Protein AF-A0A9R0V657-F1 (afdb_monomer)

Nearest PDB structures (foldseek):
  3k1s-assembly1_A  TM=4.507E-01  e=1.028E+00  Bacillus anthracis
  3zc0-assembly2_B  TM=4.307E-01  e=1.707E+00  Archaeoglobus fulgidus
  6ch2-assembly2_E  TM=3.426E-01  e=5.481E+00  Salmonella enterica subsp. enterica serovar Typhimurium str. LT2
  8a61-assembly1_D  TM=4.308E-01  e=9.102E+00  Saccharomyces cerevisiae

Mean predicted aligned error: 9.53 Å

Structure (mmCIF, N/CA/C/O backbone):
data_AF-A0A9R0V657-F1
#
_entry.id   AF-A0A9R0V657-F1
#
loop_
_atom_site.group_PDB
_atom_site.id
_atom_site.type_symbol
_atom_site.label_atom_id
_atom_site.label_alt_id
_atom_site.label_comp_id
_atom_site.label_asym_id
_atom_site.label_entity_id
_atom_site.label_seq_id
_atom_site.pdbx_PDB_ins_code
_atom_site.Cartn_x
_atom_site.Cartn_y
_atom_site.Cartn_z
_atom_site.occupancy
_atom_site.B_iso_or_equiv
_atom_site.auth_seq_id
_atom_site.auth_comp_id
_atom_site.auth_asym_id
_atom_site.auth_atom_id
_atom_site.pdbx_PDB_model_num
ATOM 1 N N . MET A 1 1 ? -0.203 -45.379 14.164 1.00 37.75 1 MET A N 1
ATOM 2 C CA . MET A 1 1 ? -0.688 -44.292 15.042 1.00 37.75 1 MET A CA 1
ATOM 3 C C . MET A 1 1 ? -0.692 -43.005 14.233 1.00 37.75 1 MET A C 1
ATOM 5 O O . MET A 1 1 ? 0.373 -42.449 14.013 1.00 37.75 1 MET A O 1
ATOM 9 N N . HIS A 1 2 ? -1.849 -42.579 13.718 1.00 40.81 2 HIS A N 1
ATOM 10 C CA . HIS A 1 2 ? -1.980 -41.266 13.081 1.00 40.81 2 HIS A CA 1
ATOM 11 C C . HIS A 1 2 ? -2.219 -40.230 14.181 1.00 40.81 2 HIS A C 1
ATOM 13 O O . HIS A 1 2 ? -3.237 -40.291 14.866 1.00 40.81 2 HIS A O 1
ATOM 19 N N . ALA A 1 3 ? -1.264 -39.325 14.393 1.00 48.59 3 ALA A N 1
ATOM 20 C CA . ALA A 1 3 ? -1.451 -38.198 15.295 1.00 48.59 3 ALA A CA 1
ATOM 21 C C . ALA A 1 3 ? -2.438 -37.215 14.648 1.00 48.59 3 ALA A C 1
ATOM 23 O O . ALA A 1 3 ? -2.145 -36.625 13.609 1.00 48.59 3 ALA A O 1
ATOM 24 N N . ILE A 1 4 ? -3.625 -37.078 15.238 1.00 61.28 4 ILE A N 1
ATOM 25 C CA . ILE A 1 4 ? -4.597 -36.053 14.857 1.00 61.28 4 ILE A CA 1
ATOM 26 C C . ILE A 1 4 ? -4.104 -34.743 15.476 1.00 61.28 4 ILE A C 1
ATOM 28 O O . ILE A 1 4 ? -4.081 -34.606 16.698 1.00 61.28 4 ILE A O 1
ATOM 32 N N . LEU A 1 5 ? -3.655 -33.807 14.637 1.00 64.06 5 LEU A N 1
ATOM 33 C CA . LEU A 1 5 ? -3.294 -32.454 15.070 1.00 64.06 5 LEU A CA 1
ATOM 34 C C . LEU A 1 5 ? -4.525 -31.767 15.692 1.00 64.06 5 LEU A C 1
ATOM 36 O O . LEU A 1 5 ? -5.657 -32.022 15.283 1.00 64.06 5 LEU A O 1
ATOM 40 N N . SER A 1 6 ? -4.313 -30.919 16.698 1.00 71.31 6 SER A N 1
ATOM 41 C CA . SER A 1 6 ? -5.378 -30.088 17.280 1.00 71.31 6 SER A CA 1
ATOM 42 C C . SER A 1 6 ? -5.785 -28.967 16.316 1.00 71.31 6 SER A C 1
ATOM 44 O O . SER A 1 6 ? -4.938 -28.476 15.572 1.00 71.31 6 SER A O 1
ATOM 46 N N . ILE A 1 7 ? -7.035 -28.490 16.379 1.00 69.88 7 ILE A N 1
ATOM 47 C CA . ILE A 1 7 ? -7.576 -27.409 15.523 1.00 69.88 7 ILE A CA 1
ATOM 48 C C . ILE A 1 7 ? -6.673 -26.164 15.512 1.00 69.88 7 ILE A C 1
ATOM 50 O O . ILE A 1 7 ? -6.466 -25.558 14.461 1.00 69.88 7 ILE A O 1
ATOM 54 N N . GLY A 1 8 ? -6.065 -25.820 16.652 1.00 67.25 8 GLY A N 1
ATOM 55 C CA . GLY A 1 8 ? -5.104 -24.714 16.737 1.00 67.25 8 GLY A CA 1
ATOM 56 C C . GLY A 1 8 ? -3.783 -24.991 16.005 1.00 67.25 8 GLY A C 1
ATOM 57 O O . GLY A 1 8 ? -3.203 -24.086 15.413 1.00 67.25 8 GLY A O 1
ATOM 58 N N . GLN A 1 9 ? -3.335 -26.249 15.980 1.00 61.84 9 GLN A N 1
ATOM 59 C CA . GLN A 1 9 ? -2.154 -26.684 15.228 1.00 61.84 9 GLN A CA 1
ATOM 60 C C . GLN A 1 9 ? -2.452 -26.820 13.733 1.00 61.84 9 GLN A C 1
ATOM 62 O O . GLN A 1 9 ? -1.579 -26.505 12.938 1.00 61.84 9 GLN A O 1
ATOM 67 N N . GLN A 1 10 ? -3.664 -27.227 13.336 1.00 61.28 10 GLN A N 1
ATOM 68 C CA . GLN A 1 10 ? -4.086 -27.212 11.930 1.00 61.28 10 GLN A CA 1
ATOM 69 C C . GLN A 1 10 ? -4.223 -25.792 11.384 1.00 61.28 10 GLN A C 1
ATOM 71 O O . GLN A 1 10 ? -3.803 -25.556 10.258 1.00 61.28 10 GLN A O 1
ATOM 76 N N . GLN A 1 11 ? -4.744 -24.839 12.166 1.00 56.03 11 GLN A N 1
ATOM 77 C CA . GLN A 1 11 ? -4.734 -23.429 11.767 1.00 56.03 11 GLN A CA 1
ATOM 78 C C . GLN A 1 11 ? -3.308 -22.893 11.671 1.00 56.03 11 GLN A C 1
ATOM 80 O O . GLN A 1 11 ? -2.969 -22.309 10.650 1.00 56.03 11 GLN A O 1
ATOM 85 N N . ALA A 1 12 ? -2.450 -23.139 12.665 1.00 53.69 12 ALA A N 1
ATOM 86 C CA . ALA A 1 12 ? -1.051 -22.716 12.603 1.00 53.69 12 ALA A CA 1
ATOM 87 C C . ALA A 1 12 ? -0.311 -23.323 11.396 1.00 53.69 12 ALA A C 1
ATOM 89 O O . ALA A 1 12 ? 0.333 -22.580 10.668 1.00 53.69 12 ALA A O 1
ATOM 90 N N . LEU A 1 13 ? -0.475 -24.625 11.116 1.00 51.47 13 LEU A N 1
ATOM 91 C CA . LEU A 1 13 ? 0.087 -25.262 9.918 1.00 51.47 13 LEU A CA 1
ATOM 92 C C . LEU A 1 13 ? -0.491 -24.674 8.627 1.00 51.47 13 LEU A C 1
ATOM 94 O O . LEU A 1 13 ? 0.250 -24.485 7.674 1.00 51.47 13 LEU A O 1
ATOM 98 N N . PHE A 1 14 ? -1.793 -24.378 8.579 1.00 54.84 14 PHE A N 1
ATOM 99 C CA . PHE A 1 14 ? -2.429 -23.755 7.418 1.00 54.84 14 PHE A CA 1
ATOM 100 C C . PHE A 1 14 ? -1.861 -22.356 7.154 1.00 54.84 14 PHE A C 1
ATOM 102 O O . PHE A 1 14 ? -1.550 -22.032 6.011 1.00 54.84 14 PHE A O 1
ATOM 109 N N . TRP A 1 15 ? -1.643 -21.556 8.202 1.00 53.38 15 TRP A N 1
ATOM 110 C CA . TRP A 1 15 ? -0.993 -20.250 8.091 1.00 53.38 15 TRP A CA 1
ATOM 111 C C . TRP A 1 15 ? 0.496 -20.363 7.739 1.00 53.38 15 TRP A C 1
ATOM 113 O O . TRP A 1 15 ? 0.975 -19.568 6.939 1.00 53.38 15 TRP A O 1
ATOM 123 N N . THR A 1 16 ? 1.221 -21.353 8.270 1.00 41.12 16 THR A N 1
ATOM 124 C CA . THR A 1 16 ? 2.633 -21.604 7.931 1.00 41.12 16 THR A CA 1
ATOM 125 C C . THR A 1 16 ? 2.793 -22.076 6.485 1.00 41.12 16 THR A C 1
ATOM 127 O O . THR A 1 16 ? 3.635 -21.542 5.778 1.00 41.12 16 THR A O 1
ATOM 130 N N . ILE A 1 17 ? 1.939 -22.981 5.998 1.00 46.00 17 ILE A N 1
ATOM 131 C CA . ILE A 1 17 ? 1.949 -23.452 4.602 1.00 46.00 17 ILE A CA 1
ATOM 132 C C . ILE A 1 17 ? 1.509 -22.331 3.647 1.00 46.00 17 ILE A C 1
ATOM 134 O O . ILE A 1 17 ? 2.125 -22.142 2.601 1.00 46.00 17 ILE A O 1
ATOM 138 N N . ALA A 1 18 ? 0.512 -21.520 4.018 1.00 42.59 18 ALA A N 1
ATOM 139 C CA . ALA A 1 18 ? 0.130 -20.334 3.246 1.00 42.59 18 ALA A CA 1
ATOM 140 C C . ALA A 1 18 ? 1.208 -19.232 3.263 1.00 42.59 18 ALA A C 1
ATOM 142 O O . ALA A 1 18 ? 1.259 -18.411 2.348 1.00 42.59 18 ALA A O 1
ATOM 143 N N . ALA A 1 19 ? 2.061 -19.192 4.290 1.00 45.53 19 ALA A N 1
ATOM 144 C CA . ALA A 1 19 ? 3.191 -18.271 4.372 1.00 45.53 19 ALA A CA 1
ATOM 145 C C . ALA A 1 19 ? 4.432 -18.778 3.612 1.00 45.53 19 ALA A C 1
ATOM 147 O O . ALA A 1 19 ? 5.161 -17.951 3.064 1.00 45.53 19 ALA A O 1
ATOM 148 N N . GLU A 1 20 ? 4.659 -20.097 3.552 1.00 41.97 20 GLU A N 1
ATOM 149 C CA . GLU A 1 20 ? 5.825 -20.711 2.896 1.00 41.97 20 GLU A CA 1
ATOM 150 C C . GLU A 1 20 ? 5.627 -21.034 1.407 1.00 41.97 20 GLU A C 1
ATOM 152 O O . GLU A 1 20 ? 6.616 -21.030 0.679 1.00 41.97 20 GLU A O 1
ATOM 157 N N . ASP A 1 21 ? 4.395 -21.209 0.910 1.00 47.19 21 ASP A N 1
ATOM 158 C CA . ASP A 1 21 ? 4.124 -21.456 -0.521 1.00 47.19 21 ASP A CA 1
ATOM 159 C C . ASP A 1 21 ? 3.329 -20.322 -1.197 1.00 47.19 21 ASP A C 1
ATOM 161 O O . ASP A 1 21 ? 2.396 -20.521 -1.972 1.00 47.19 21 ASP A O 1
ATOM 165 N N . MET A 1 22 ? 3.709 -19.074 -0.919 1.00 48.00 22 MET A N 1
ATOM 166 C CA . MET A 1 22 ? 3.414 -17.966 -1.831 1.00 48.00 22 MET A CA 1
ATOM 167 C C . MET A 1 22 ? 4.605 -17.785 -2.762 1.00 48.00 22 MET A C 1
ATOM 169 O O . MET A 1 22 ? 5.338 -16.793 -2.652 1.00 48.00 22 MET A O 1
ATOM 173 N N . GLY A 1 23 ? 4.795 -18.767 -3.654 1.00 52.53 23 GLY A N 1
ATOM 174 C CA . GLY A 1 23 ? 5.749 -18.701 -4.755 1.00 52.53 23 GLY A CA 1
ATOM 175 C C . GLY A 1 23 ? 5.761 -17.290 -5.331 1.00 52.53 23 GLY A C 1
ATOM 176 O O . GLY A 1 23 ? 4.704 -16.695 -5.561 1.00 52.53 23 GLY A O 1
ATOM 177 N N . THR A 1 24 ? 6.954 -16.706 -5.447 1.00 61.56 24 THR A N 1
ATOM 178 C CA . THR A 1 24 ? 7.155 -15.382 -6.035 1.00 61.56 24 THR A CA 1
ATOM 179 C C . THR A 1 24 ? 6.334 -15.318 -7.311 1.00 61.56 24 THR A C 1
ATOM 181 O O . THR A 1 24 ? 6.649 -16.035 -8.248 1.00 61.56 24 THR A O 1
ATOM 184 N N . ALA A 1 25 ? 5.230 -14.559 -7.317 1.00 70.44 25 ALA A N 1
ATOM 185 C CA . ALA A 1 25 ? 4.289 -14.579 -8.434 1.00 70.44 25 ALA A CA 1
ATOM 186 C C . ALA A 1 25 ? 5.078 -14.386 -9.731 1.00 70.44 25 ALA A C 1
ATOM 188 O O . ALA A 1 25 ? 5.711 -13.348 -9.886 1.00 70.44 25 ALA A O 1
ATOM 189 N N . GLN A 1 26 ? 5.120 -15.399 -10.596 1.00 82.44 26 GLN A N 1
ATOM 190 C CA . GLN A 1 26 ? 5.922 -15.363 -11.814 1.00 82.44 26 GLN A CA 1
ATOM 191 C C . GLN A 1 26 ? 5.040 -14.968 -12.990 1.00 82.44 26 GLN A C 1
ATOM 193 O O . GLN A 1 26 ? 3.885 -15.387 -13.083 1.00 82.44 26 GLN A O 1
ATOM 198 N N . ILE A 1 27 ? 5.597 -14.199 -13.917 1.00 82.88 27 ILE A N 1
ATOM 199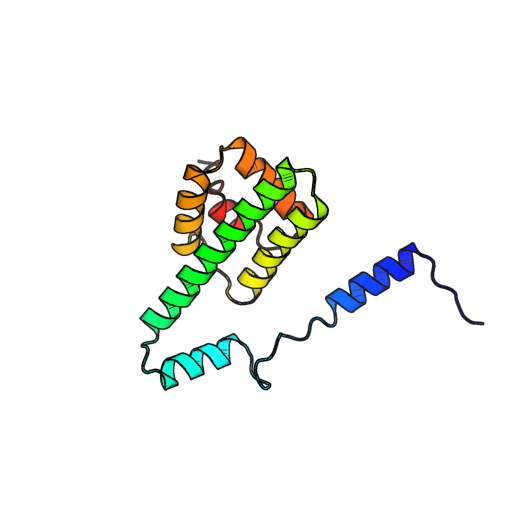 C CA . ILE A 1 27 ? 4.960 -13.909 -15.199 1.00 82.88 27 ILE A CA 1
ATOM 200 C C . ILE A 1 27 ? 5.720 -14.716 -16.242 1.00 82.88 27 ILE A C 1
ATOM 202 O O . ILE A 1 27 ? 6.864 -14.407 -16.543 1.00 82.88 27 ILE A O 1
ATOM 206 N N . ASN A 1 28 ? 5.109 -15.792 -16.746 1.00 85.50 28 ASN A N 1
ATOM 207 C CA . ASN A 1 28 ? 5.747 -16.697 -17.711 1.00 85.50 28 ASN A CA 1
ATOM 208 C C . ASN A 1 28 ? 7.137 -17.216 -17.256 1.00 85.50 28 ASN A C 1
ATOM 210 O O . ASN A 1 28 ? 8.068 -17.305 -18.050 1.00 85.50 28 ASN A O 1
ATOM 214 N N . GLY A 1 29 ? 7.289 -17.520 -15.960 1.00 85.81 29 GLY A N 1
ATOM 215 C CA . GLY A 1 29 ? 8.556 -17.977 -15.370 1.00 85.81 29 GLY A CA 1
ATOM 216 C C . GLY A 1 29 ? 9.528 -16.865 -14.949 1.00 85.81 29 GLY A C 1
ATOM 217 O O . GLY A 1 29 ? 10.574 -17.164 -14.381 1.00 85.81 29 GLY A O 1
ATOM 218 N N . GLU A 1 30 ? 9.193 -15.593 -15.180 1.00 84.62 30 GLU A N 1
ATOM 219 C CA . GLU A 1 30 ? 10.040 -14.439 -14.862 1.00 84.62 30 GLU A CA 1
ATOM 220 C C . GLU A 1 30 ? 9.580 -13.709 -13.587 1.00 84.62 30 GLU A C 1
ATOM 222 O O . GLU A 1 30 ? 8.392 -13.693 -13.245 1.00 84.62 30 GLU A O 1
ATOM 227 N N . ASN A 1 31 ? 10.520 -13.073 -12.877 1.00 85.19 31 ASN A N 1
ATOM 228 C CA . ASN A 1 31 ? 10.189 -12.156 -11.789 1.00 85.19 31 ASN A CA 1
ATOM 229 C C . ASN A 1 31 ? 9.387 -10.957 -12.344 1.00 85.19 31 ASN A C 1
ATOM 231 O O . ASN A 1 31 ? 9.794 -10.376 -13.348 1.00 85.19 31 ASN A O 1
ATOM 235 N N . PRO A 1 32 ? 8.302 -10.503 -11.688 1.00 84.19 32 PRO A N 1
ATOM 236 C CA . PRO A 1 32 ? 7.507 -9.375 -12.174 1.00 84.19 32 PRO A CA 1
ATOM 237 C C . PRO A 1 32 ? 8.306 -8.087 -12.397 1.00 84.19 32 PRO A C 1
ATOM 239 O O . PRO A 1 32 ? 7.954 -7.300 -13.273 1.00 84.19 32 PRO A O 1
ATOM 242 N N . ARG A 1 33 ? 9.370 -7.855 -11.616 1.00 81.88 33 ARG A N 1
ATOM 243 C CA . ARG A 1 33 ? 10.255 -6.693 -11.780 1.00 81.88 33 ARG A CA 1
ATOM 244 C C . ARG A 1 33 ? 11.040 -6.779 -13.087 1.00 81.88 33 ARG A C 1
ATOM 246 O O . ARG A 1 33 ? 11.081 -5.800 -13.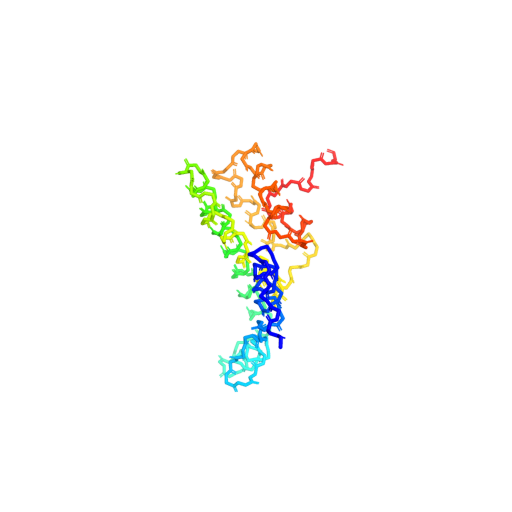827 1.00 81.88 33 ARG A O 1
ATOM 253 N N . ASP A 1 34 ? 11.605 -7.949 -13.368 1.00 86.69 34 ASP A N 1
ATOM 254 C CA . ASP A 1 34 ? 12.412 -8.193 -14.564 1.00 86.69 34 ASP A CA 1
ATOM 255 C C . ASP A 1 34 ? 11.526 -8.155 -15.817 1.00 86.69 34 ASP A C 1
ATOM 257 O O . ASP A 1 34 ? 11.830 -7.420 -16.759 1.00 86.69 34 ASP A O 1
ATOM 261 N N . PHE A 1 35 ? 10.342 -8.780 -15.752 1.00 87.06 35 PHE A N 1
ATOM 262 C CA . PHE A 1 35 ? 9.351 -8.739 -16.829 1.00 87.06 35 PHE A CA 1
ATOM 263 C C . PHE A 1 35 ? 8.959 -7.302 -17.195 1.00 87.06 35 PHE A C 1
ATOM 265 O O . PHE A 1 35 ? 8.930 -6.934 -18.370 1.00 87.06 35 PHE A O 1
ATOM 272 N N . LEU A 1 36 ? 8.673 -6.451 -16.200 1.00 83.94 36 LEU A N 1
ATOM 273 C CA . LEU A 1 36 ? 8.324 -5.048 -16.447 1.00 83.94 36 LEU A CA 1
ATOM 274 C C . LEU A 1 36 ? 9.499 -4.242 -17.013 1.00 83.94 36 LEU A C 1
ATOM 276 O O . LEU A 1 36 ? 9.282 -3.392 -17.879 1.00 83.94 36 LEU A O 1
ATOM 280 N N . ALA A 1 37 ? 10.728 -4.514 -16.567 1.00 83.81 37 ALA A N 1
ATOM 281 C CA . ALA A 1 37 ? 11.927 -3.883 -17.113 1.00 83.81 37 ALA A CA 1
ATOM 282 C C . ALA A 1 37 ? 12.171 -4.291 -18.580 1.00 83.81 37 ALA A C 1
ATOM 284 O O . ALA A 1 37 ? 12.520 -3.450 -19.412 1.00 83.81 37 ALA A O 1
ATOM 285 N N . GLY A 1 38 ? 11.933 -5.560 -18.926 1.00 86.94 38 GLY A N 1
ATOM 286 C CA . GLY A 1 38 ? 11.938 -6.044 -20.307 1.00 86.94 38 GLY A CA 1
ATOM 287 C C . GLY A 1 38 ? 10.835 -5.399 -21.149 1.00 86.94 38 GLY A C 1
ATOM 288 O O . GLY A 1 38 ? 11.084 -4.914 -22.255 1.00 86.94 38 GLY A O 1
ATOM 289 N N . LEU A 1 39 ? 9.621 -5.313 -20.598 1.00 87.69 39 LEU A N 1
ATOM 290 C CA . LEU A 1 39 ? 8.473 -4.707 -21.267 1.00 87.69 39 LEU A CA 1
ATOM 291 C C . LEU A 1 39 ? 8.710 -3.230 -21.594 1.00 87.69 39 LEU A C 1
ATOM 293 O O . LEU A 1 39 ? 8.385 -2.817 -22.706 1.00 87.69 39 LEU A O 1
ATOM 297 N N . SER A 1 40 ? 9.295 -2.441 -20.682 1.00 89.12 40 SER A N 1
ATOM 298 C CA . SER A 1 40 ? 9.568 -1.021 -20.944 1.00 89.12 40 SER A CA 1
ATOM 299 C C . SER A 1 40 ? 10.495 -0.832 -22.146 1.00 89.12 40 SER A C 1
ATOM 301 O O . SER A 1 40 ? 10.253 0.049 -22.967 1.00 89.12 40 SER A O 1
ATOM 303 N N . MET A 1 41 ? 11.505 -1.699 -22.300 1.00 87.31 41 MET A N 1
ATOM 304 C CA . MET A 1 41 ? 12.376 -1.694 -23.480 1.00 87.31 41 MET A CA 1
ATOM 305 C C . MET A 1 41 ? 11.605 -2.063 -24.753 1.00 87.31 41 MET A C 1
ATOM 307 O O . MET A 1 41 ? 11.742 -1.376 -25.763 1.00 87.31 41 MET A O 1
ATOM 311 N N . ASN A 1 42 ? 10.745 -3.086 -24.695 1.00 89.00 42 ASN A N 1
ATOM 312 C CA . ASN A 1 42 ? 9.954 -3.539 -25.845 1.00 89.00 42 ASN A CA 1
ATOM 313 C C . ASN A 1 42 ? 8.980 -2.474 -26.372 1.00 89.00 42 ASN A C 1
ATOM 315 O O . ASN A 1 42 ? 8.738 -2.412 -27.574 1.00 89.00 42 ASN A O 1
ATOM 319 N N . ILE A 1 43 ? 8.433 -1.628 -25.494 1.00 90.88 43 ILE A N 1
ATOM 320 C CA . ILE A 1 43 ? 7.511 -0.544 -25.877 1.00 90.88 43 ILE A CA 1
ATOM 321 C C . ILE A 1 43 ? 8.212 0.808 -26.100 1.00 90.88 43 ILE A C 1
ATOM 323 O O . ILE A 1 43 ? 7.538 1.816 -26.303 1.00 90.88 43 ILE A O 1
ATOM 327 N N . GLY A 1 44 ? 9.548 0.855 -26.038 1.00 90.94 44 GLY A N 1
ATOM 328 C CA . GLY A 1 44 ? 10.327 2.084 -26.227 1.00 90.94 44 GLY A CA 1
ATOM 329 C C . GLY A 1 44 ? 10.153 3.129 -25.117 1.00 90.94 44 GLY A C 1
ATOM 330 O O . GLY A 1 44 ? 10.358 4.318 -25.357 1.00 90.94 44 GLY A O 1
ATOM 331 N N . LEU A 1 45 ? 9.757 2.714 -23.911 1.00 91.19 45 LEU A N 1
ATOM 332 C CA . LEU A 1 45 ? 9.627 3.596 -22.755 1.00 91.19 45 LEU A CA 1
ATOM 333 C C . LEU A 1 45 ? 10.983 3.739 -22.056 1.00 91.19 45 LEU A C 1
ATOM 335 O O . LEU A 1 45 ? 11.584 2.746 -21.642 1.00 91.19 45 LEU A O 1
ATOM 339 N N . ASP A 1 46 ? 11.464 4.973 -21.893 1.00 90.31 46 ASP A N 1
ATOM 340 C CA . ASP A 1 46 ? 12.708 5.201 -21.164 1.00 90.31 46 ASP A CA 1
ATOM 341 C C . ASP A 1 46 ? 12.575 4.824 -19.680 1.00 90.31 46 ASP A C 1
ATOM 343 O O . ASP A 1 46 ? 11.494 4.851 -19.082 1.00 90.31 46 ASP A O 1
ATOM 347 N N . LYS A 1 47 ? 13.716 4.471 -19.081 1.00 86.81 47 LYS A N 1
ATOM 348 C CA . LYS A 1 47 ? 13.786 3.931 -17.719 1.00 86.81 47 LYS A CA 1
ATOM 349 C C . LYS A 1 47 ? 13.218 4.887 -16.670 1.00 86.81 47 LYS A C 1
ATOM 351 O O . LYS A 1 47 ? 12.604 4.420 -15.715 1.00 86.81 47 LYS A O 1
ATOM 356 N N . PHE A 1 48 ? 13.394 6.199 -16.842 1.00 88.88 48 PHE A N 1
ATOM 357 C CA . PHE A 1 48 ? 12.904 7.183 -15.877 1.00 88.88 48 PHE A CA 1
ATOM 358 C C . PHE A 1 48 ? 11.382 7.248 -15.907 1.00 88.88 48 PHE A C 1
ATOM 360 O O . PHE A 1 48 ? 10.746 7.115 -14.864 1.00 88.88 48 PHE A O 1
ATOM 367 N N . ARG A 1 49 ? 10.783 7.355 -17.098 1.00 89.38 49 ARG A N 1
ATOM 368 C CA . ARG A 1 49 ? 9.319 7.342 -17.241 1.00 89.38 49 ARG A CA 1
ATOM 369 C C . ARG A 1 49 ? 8.711 6.025 -16.770 1.00 89.38 49 ARG A C 1
ATOM 371 O O . ARG A 1 49 ? 7.668 6.048 -16.120 1.00 89.38 49 ARG A O 1
ATOM 378 N N . ALA A 1 50 ? 9.357 4.893 -17.057 1.00 90.88 50 ALA A N 1
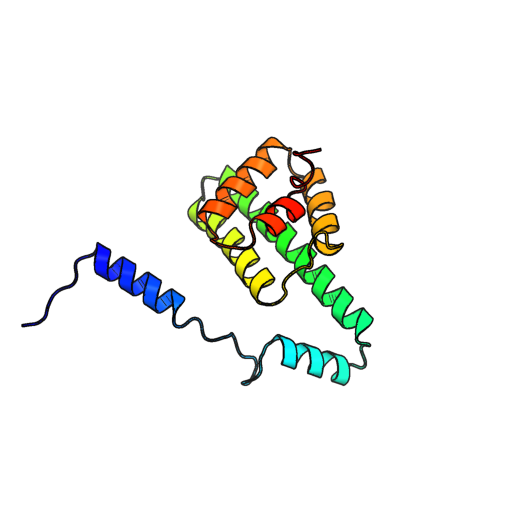ATOM 379 C CA . ALA A 1 50 ? 8.928 3.589 -16.558 1.00 90.88 50 ALA A CA 1
ATOM 380 C C . ALA A 1 50 ? 8.919 3.545 -15.021 1.00 90.88 50 ALA A C 1
ATOM 382 O O . ALA A 1 50 ? 7.904 3.179 -14.427 1.00 90.88 50 ALA A O 1
ATOM 383 N N . ALA A 1 51 ? 10.000 3.997 -14.375 1.00 89.69 51 ALA A N 1
ATOM 384 C CA . ALA A 1 51 ? 10.080 4.089 -12.919 1.00 89.69 51 ALA A CA 1
ATOM 385 C C . ALA A 1 51 ? 9.000 5.020 -12.343 1.00 89.69 51 ALA A C 1
ATOM 387 O O . ALA A 1 51 ? 8.297 4.637 -11.410 1.00 89.69 51 ALA A O 1
ATOM 388 N N . THR A 1 52 ? 8.779 6.193 -12.950 1.00 92.62 52 THR A N 1
ATOM 389 C CA . THR A 1 52 ? 7.718 7.123 -12.530 1.00 92.62 52 THR A CA 1
ATOM 390 C C . THR A 1 52 ? 6.333 6.479 -12.578 1.00 92.62 52 THR A C 1
ATOM 392 O O . THR A 1 52 ? 5.548 6.661 -11.649 1.00 92.62 52 THR A O 1
ATOM 395 N N . LEU A 1 53 ? 6.016 5.702 -13.620 1.00 93.06 53 LEU A N 1
ATOM 396 C CA . LEU A 1 53 ? 4.732 4.996 -13.709 1.00 93.06 53 LEU A CA 1
ATOM 397 C C . LEU A 1 53 ? 4.571 3.946 -12.606 1.00 93.06 53 LEU A C 1
ATOM 399 O O . LEU A 1 53 ? 3.475 3.805 -12.056 1.00 93.06 53 LEU A O 1
ATOM 403 N N . VAL A 1 54 ? 5.646 3.233 -12.261 1.00 92.75 54 VAL A N 1
ATOM 404 C CA . VAL A 1 54 ? 5.638 2.271 -11.153 1.00 92.75 54 VAL A CA 1
ATOM 405 C C . VAL A 1 54 ? 5.407 2.994 -9.824 1.00 92.75 54 VAL A C 1
ATOM 407 O O . VAL A 1 54 ? 4.462 2.638 -9.123 1.00 92.75 54 VAL A O 1
ATOM 410 N N . CYS A 1 55 ? 6.164 4.049 -9.508 1.00 94.69 55 CYS A N 1
ATOM 411 C CA . CYS A 1 55 ? 5.988 4.834 -8.276 1.00 94.69 55 CYS A CA 1
ATOM 412 C C . CYS A 1 55 ? 4.580 5.444 -8.179 1.00 94.69 55 CYS A C 1
ATOM 414 O O . CYS A 1 55 ? 3.913 5.324 -7.150 1.00 94.69 55 CYS A O 1
ATOM 416 N N . ALA A 1 56 ? 4.068 6.018 -9.273 1.00 96.31 56 ALA A N 1
ATOM 417 C CA . ALA A 1 56 ? 2.706 6.545 -9.331 1.00 96.31 56 ALA A CA 1
ATOM 418 C C . ALA A 1 56 ? 1.654 5.448 -9.097 1.00 96.31 56 ALA A C 1
ATOM 420 O O . ALA A 1 56 ? 0.661 5.673 -8.402 1.00 96.31 56 ALA A O 1
ATOM 421 N N . SER A 1 57 ? 1.882 4.243 -9.627 1.00 96.31 57 SER A N 1
ATOM 422 C CA . SER A 1 57 ? 1.006 3.089 -9.403 1.00 96.31 57 SER A CA 1
ATOM 423 C C . SER A 1 57 ? 1.061 2.607 -7.953 1.00 96.31 57 SER A C 1
ATOM 425 O O . SER A 1 57 ? 0.015 2.328 -7.366 1.00 96.31 57 SER A O 1
ATOM 427 N N . VAL A 1 58 ? 2.251 2.554 -7.346 1.00 97.25 58 VAL A N 1
ATOM 428 C CA . VAL A 1 58 ? 2.429 2.234 -5.922 1.00 97.25 58 VAL A CA 1
ATOM 429 C C . VAL A 1 58 ? 1.674 3.243 -5.056 1.00 97.25 58 VAL A C 1
ATOM 431 O O . VAL A 1 58 ? 0.895 2.824 -4.196 1.00 97.25 58 VAL A O 1
ATOM 434 N N . ALA A 1 59 ? 1.806 4.547 -5.325 1.00 98.19 59 ALA A N 1
ATOM 435 C CA . ALA A 1 59 ? 1.053 5.592 -4.633 1.00 98.19 59 ALA A CA 1
ATOM 436 C C . ALA A 1 59 ? -0.463 5.392 -4.784 1.00 98.19 59 ALA A C 1
ATOM 438 O O . ALA A 1 59 ? -1.196 5.284 -3.798 1.00 98.19 59 ALA A O 1
ATOM 439 N N . ALA A 1 60 ? -0.948 5.293 -6.025 1.00 98.25 60 ALA A N 1
ATOM 440 C CA . ALA A 1 60 ? -2.374 5.181 -6.316 1.00 98.25 60 ALA A CA 1
ATOM 441 C C . ALA A 1 60 ? -3.000 3.959 -5.630 1.00 98.25 60 ALA A C 1
ATOM 443 O O . ALA A 1 60 ? -4.048 4.071 -4.990 1.00 98.25 60 ALA A O 1
ATOM 444 N N . ARG A 1 61 ? -2.333 2.800 -5.704 1.00 98.19 61 ARG A N 1
ATOM 445 C CA . ARG A 1 61 ? -2.822 1.571 -5.076 1.00 98.19 61 ARG A CA 1
ATOM 446 C C . ARG A 1 61 ? -2.747 1.617 -3.557 1.00 98.19 61 ARG A C 1
ATOM 448 O O . ARG A 1 61 ? -3.708 1.199 -2.919 1.00 98.19 61 ARG A O 1
ATOM 455 N N . THR A 1 62 ? -1.667 2.147 -2.982 1.00 98.31 62 THR A N 1
ATOM 456 C CA . THR A 1 62 ? -1.536 2.310 -1.523 1.00 98.31 62 THR A 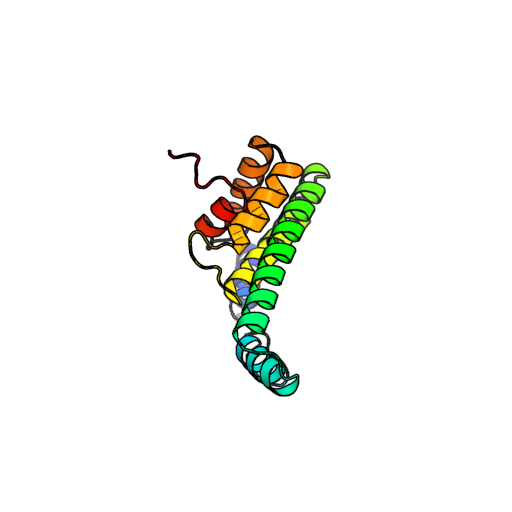CA 1
ATOM 457 C C . THR A 1 62 ? -2.672 3.179 -0.984 1.00 98.31 62 THR A C 1
ATOM 459 O O . THR A 1 62 ? -3.381 2.781 -0.062 1.00 98.31 62 THR A O 1
ATOM 462 N N . ARG A 1 63 ? -2.923 4.328 -1.625 1.00 98.56 63 ARG A N 1
ATOM 463 C CA . ARG A 1 63 ? -4.027 5.223 -1.266 1.00 98.56 63 ARG A CA 1
ATOM 464 C C . ARG A 1 63 ? -5.389 4.535 -1.360 1.00 98.56 63 ARG A C 1
ATOM 466 O O . ARG A 1 63 ? -6.187 4.642 -0.432 1.00 98.56 63 ARG A O 1
ATOM 473 N N . ALA A 1 64 ? -5.665 3.868 -2.482 1.00 98.50 64 ALA A N 1
ATOM 474 C CA . ALA A 1 64 ? -6.935 3.184 -2.700 1.00 98.50 64 ALA A CA 1
ATOM 475 C C . ALA A 1 64 ? -7.191 2.106 -1.637 1.00 98.50 64 ALA A C 1
ATOM 477 O O . ALA A 1 64 ? -8.293 2.042 -1.103 1.00 98.50 64 ALA A O 1
ATOM 478 N N . CYS A 1 65 ? -6.171 1.321 -1.276 1.00 98.56 65 CYS A N 1
ATOM 479 C CA . CYS A 1 65 ? -6.300 0.294 -0.242 1.00 98.56 65 CYS A CA 1
ATOM 480 C C . CYS A 1 65 ? -6.599 0.906 1.135 1.00 98.56 65 CYS A C 1
ATOM 482 O O . CYS A 1 65 ? -7.457 0.392 1.841 1.00 98.56 65 CYS A O 1
ATOM 484 N N . PHE A 1 66 ? -5.970 2.028 1.509 1.00 98.56 66 PHE A N 1
ATOM 485 C CA . PHE A 1 66 ? -6.297 2.713 2.768 1.00 98.56 66 PHE A CA 1
ATOM 486 C C . PHE A 1 66 ? -7.729 3.256 2.798 1.00 98.56 66 PHE A C 1
ATOM 488 O O . PHE A 1 66 ? -8.425 3.080 3.795 1.00 98.56 66 PHE A O 1
ATOM 495 N N . LEU A 1 67 ? -8.189 3.888 1.714 1.00 98.56 67 LEU A N 1
ATOM 496 C CA . LEU A 1 67 ? -9.564 4.392 1.633 1.00 98.56 67 LEU A CA 1
ATOM 497 C C . LEU A 1 67 ? -10.587 3.253 1.665 1.00 98.56 67 LEU A C 1
ATOM 499 O O . LEU A 1 67 ? -11.602 3.363 2.348 1.00 98.56 67 LEU A O 1
ATOM 503 N N . GLN A 1 68 ? -10.304 2.149 0.972 1.00 98.50 68 GLN A N 1
ATOM 504 C CA . GLN A 1 68 ? -11.168 0.974 0.978 1.00 98.50 68 GLN A CA 1
ATOM 505 C C . GLN A 1 68 ? -11.183 0.294 2.351 1.00 98.50 68 GLN A C 1
ATOM 507 O O . GLN A 1 68 ? -12.252 -0.067 2.838 1.00 98.50 68 GLN A O 1
ATOM 512 N N . CYS A 1 69 ? -10.022 0.171 2.999 1.00 98.56 69 CYS A N 1
ATOM 513 C CA . CYS A 1 69 ? -9.907 -0.309 4.373 1.00 98.56 69 CYS A CA 1
ATOM 514 C C . CYS A 1 69 ? -10.778 0.532 5.313 1.00 98.56 69 CYS A C 1
ATOM 516 O O . CYS A 1 69 ? -11.585 -0.026 6.051 1.00 98.56 69 CYS A O 1
ATOM 518 N N . TRP A 1 70 ? -10.692 1.864 5.226 1.00 98.50 70 TRP A N 1
ATOM 519 C CA . TRP A 1 70 ? -11.527 2.753 6.033 1.00 98.50 70 TRP A CA 1
ATOM 520 C C . TRP A 1 70 ? -13.019 2.557 5.762 1.00 98.50 70 TRP A C 1
ATOM 522 O O . TRP A 1 70 ? -13.797 2.385 6.697 1.00 98.50 70 TRP A O 1
ATOM 532 N N . ALA A 1 71 ? -13.417 2.508 4.488 1.00 98.56 71 ALA A N 1
ATOM 533 C CA . ALA A 1 71 ? -14.807 2.292 4.102 1.00 98.56 71 ALA A CA 1
ATOM 534 C C . ALA A 1 71 ? -15.369 0.965 4.645 1.00 98.56 71 ALA A C 1
ATOM 536 O O . ALA A 1 71 ? -16.534 0.910 5.033 1.00 98.56 71 ALA A O 1
ATOM 537 N N . LEU A 1 72 ? -14.563 -0.098 4.675 1.00 98.62 72 LEU A N 1
ATOM 538 C CA . LEU A 1 72 ? -14.947 -1.401 5.222 1.00 98.62 72 LEU A CA 1
ATOM 539 C C . LEU A 1 72 ? -14.973 -1.399 6.755 1.00 98.62 72 LEU A C 1
ATOM 541 O O . LEU A 1 72 ? -15.880 -1.980 7.352 1.00 98.62 72 LEU A O 1
ATOM 545 N N . GLU A 1 73 ? -14.024 -0.715 7.390 1.00 97.88 73 GLU A N 1
ATOM 546 C CA . GLU A 1 73 ? -13.946 -0.586 8.846 1.00 97.88 73 GLU A CA 1
ATOM 547 C C . GLU A 1 73 ? -15.191 0.115 9.409 1.00 97.88 73 GLU A C 1
ATOM 549 O O . GLU A 1 73 ? -15.820 -0.411 10.327 1.00 97.88 73 GLU A O 1
ATOM 554 N N . ILE A 1 74 ? -15.627 1.231 8.810 1.00 97.81 74 ILE A N 1
ATOM 555 C CA . ILE A 1 74 ? -16.853 1.931 9.243 1.00 97.81 74 ILE A CA 1
ATOM 556 C C . ILE A 1 74 ? -18.133 1.121 8.974 1.00 97.81 74 ILE A C 1
ATOM 558 O O . ILE A 1 74 ? -19.156 1.350 9.613 1.00 97.81 74 ILE A O 1
ATOM 562 N N . GLN A 1 75 ? -18.084 0.154 8.052 1.00 98.12 75 GLN A N 1
ATOM 563 C CA . GLN A 1 75 ? -19.167 -0.805 7.800 1.00 98.12 75 GLN A CA 1
ATOM 564 C C . GLN A 1 75 ? -19.129 -2.012 8.757 1.00 98.12 75 GLN A C 1
ATOM 566 O O . GLN A 1 75 ? -19.959 -2.912 8.637 1.00 98.12 75 GLN A O 1
ATOM 571 N N . GLY A 1 76 ? -18.162 -2.076 9.680 1.00 97.81 76 GLY A N 1
ATOM 572 C CA . GLY A 1 76 ? -17.971 -3.205 10.595 1.00 97.81 76 GLY A CA 1
ATOM 573 C C . GLY A 1 76 ? -17.364 -4.452 9.939 1.00 97.81 76 GLY A C 1
ATOM 574 O O . GLY A 1 76 ? -17.287 -5.508 10.567 1.00 97.81 76 GLY A O 1
ATOM 575 N N . LYS A 1 77 ? -16.896 -4.355 8.690 1.00 98.19 77 LYS A N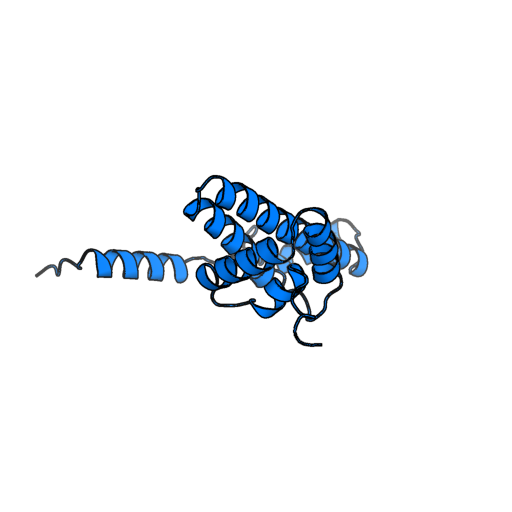 1
ATOM 576 C CA . LYS A 1 77 ? -16.324 -5.464 7.911 1.00 98.19 77 LYS A CA 1
ATOM 577 C C . LYS A 1 77 ? -14.820 -5.588 8.136 1.00 98.19 77 LYS A C 1
ATOM 579 O O . LYS A 1 77 ? -14.014 -5.510 7.210 1.00 98.19 77 LYS A O 1
ATOM 584 N N . ARG A 1 78 ? -14.433 -5.788 9.396 1.00 96.88 78 ARG A N 1
ATOM 585 C CA . ARG A 1 78 ? -13.029 -5.721 9.819 1.00 96.88 78 ARG A CA 1
ATOM 586 C C . ARG A 1 78 ? -12.116 -6.720 9.102 1.00 96.88 78 ARG A C 1
ATOM 588 O O . ARG A 1 78 ? -11.005 -6.357 8.743 1.00 96.88 78 ARG A O 1
ATOM 595 N N . ALA A 1 79 ? -12.564 -7.956 8.878 1.00 96.75 79 ALA A N 1
ATOM 596 C CA . ALA A 1 79 ? -11.751 -8.962 8.185 1.00 96.75 79 ALA A CA 1
ATOM 597 C C . ALA A 1 79 ? -11.389 -8.512 6.754 1.00 96.75 79 ALA A C 1
ATOM 599 O O . ALA A 1 79 ? -10.214 -8.486 6.401 1.00 96.75 79 ALA A O 1
ATOM 600 N N . GLU A 1 80 ? -12.380 -8.043 5.987 1.00 97.94 80 GLU A N 1
ATOM 601 C CA . GLU A 1 80 ? -12.178 -7.491 4.638 1.00 97.94 80 GLU A CA 1
ATOM 602 C C . GLU A 1 80 ? -11.289 -6.231 4.673 1.00 97.94 80 GLU A C 1
ATOM 604 O O . GLU A 1 80 ? -10.452 -6.027 3.795 1.00 97.94 80 GLU A O 1
ATOM 609 N N . ALA A 1 81 ? -11.429 -5.390 5.705 1.00 97.81 81 ALA A N 1
ATOM 610 C CA . ALA A 1 81 ? -10.599 -4.199 5.878 1.00 97.81 81 ALA A CA 1
ATOM 611 C C . ALA A 1 81 ? -9.114 -4.547 6.086 1.00 97.81 81 ALA A C 1
ATOM 613 O O . ALA A 1 81 ? -8.243 -3.878 5.526 1.00 97.81 81 ALA A O 1
ATOM 614 N N . LEU A 1 82 ? -8.810 -5.595 6.860 1.00 97.62 82 LEU A N 1
ATOM 615 C CA . LEU A 1 82 ? -7.435 -6.063 7.062 1.00 97.62 82 LEU A CA 1
ATOM 616 C C . LEU A 1 82 ? -6.856 -6.677 5.780 1.00 97.62 82 LEU A C 1
ATOM 618 O O . LEU A 1 82 ? -5.685 -6.441 5.479 1.00 97.62 82 LEU A O 1
ATOM 622 N N . ASP A 1 83 ? -7.670 -7.373 4.980 1.00 96.94 83 ASP A N 1
ATOM 623 C CA . ASP A 1 83 ? -7.244 -7.902 3.678 1.00 96.94 83 ASP A CA 1
ATOM 624 C C . ASP A 1 83 ? -6.791 -6.790 2.716 1.00 96.94 83 ASP A C 1
ATOM 626 O O . ASP A 1 83 ? -5.826 -6.974 1.968 1.00 96.94 83 ASP A O 1
ATOM 630 N N . GLU A 1 84 ? -7.420 -5.607 2.747 1.00 98.06 84 GLU A N 1
ATOM 631 C CA . GLU A 1 84 ? -6.947 -4.444 1.978 1.00 98.06 84 GLU A CA 1
ATOM 632 C C . GLU A 1 84 ? -5.558 -3.973 2.427 1.00 98.06 84 GLU A C 1
ATOM 634 O O . GLU A 1 84 ? -4.718 -3.633 1.591 1.00 98.06 84 GLU A O 1
ATOM 639 N N . LEU A 1 85 ? -5.271 -3.994 3.731 1.00 97.69 85 LEU A N 1
ATOM 640 C CA . LEU A 1 85 ? -3.956 -3.604 4.248 1.00 97.69 85 LEU A CA 1
ATOM 641 C C . LEU A 1 85 ? -2.879 -4.621 3.857 1.00 97.69 85 LEU A C 1
ATOM 643 O O . LEU A 1 85 ? -1.784 -4.230 3.454 1.00 97.69 85 LEU A O 1
ATOM 647 N N . VAL A 1 86 ? -3.204 -5.917 3.847 1.00 95.75 86 VAL A N 1
ATOM 648 C CA . VAL A 1 86 ? -2.291 -6.965 3.357 1.00 95.75 86 VAL A CA 1
ATOM 649 C C . VAL A 1 86 ? -1.899 -6.732 1.891 1.00 95.75 86 VAL A C 1
ATOM 651 O O . VAL A 1 86 ? -0.753 -6.994 1.510 1.00 95.75 86 VAL A O 1
ATOM 654 N N . LYS A 1 87 ? -2.794 -6.187 1.051 1.00 96.06 87 LYS A N 1
ATOM 655 C CA . LYS A 1 87 ? -2.452 -5.825 -0.340 1.00 96.06 87 LYS A CA 1
ATOM 656 C C . LYS A 1 87 ? -1.367 -4.753 -0.400 1.00 96.06 87 LYS A C 1
ATOM 658 O O . LYS A 1 87 ? -0.482 -4.865 -1.248 1.00 96.06 87 LYS A O 1
ATOM 663 N N . ILE A 1 88 ? -1.387 -3.767 0.499 1.00 96.50 88 ILE A N 1
ATOM 664 C CA . ILE A 1 88 ? -0.332 -2.744 0.597 1.00 96.50 88 ILE A CA 1
ATOM 665 C C . ILE A 1 88 ? 1.011 -3.418 0.886 1.00 96.50 88 ILE A C 1
ATOM 667 O O . ILE A 1 88 ? 1.978 -3.205 0.158 1.00 96.50 88 ILE A O 1
ATOM 671 N N . CYS A 1 89 ? 1.044 -4.318 1.868 1.00 93.12 89 CYS A N 1
ATOM 672 C CA . CYS A 1 89 ? 2.257 -5.030 2.277 1.00 93.12 89 CYS A CA 1
ATOM 673 C C . CYS A 1 89 ? 2.834 -5.874 1.130 1.00 93.12 89 CYS A C 1
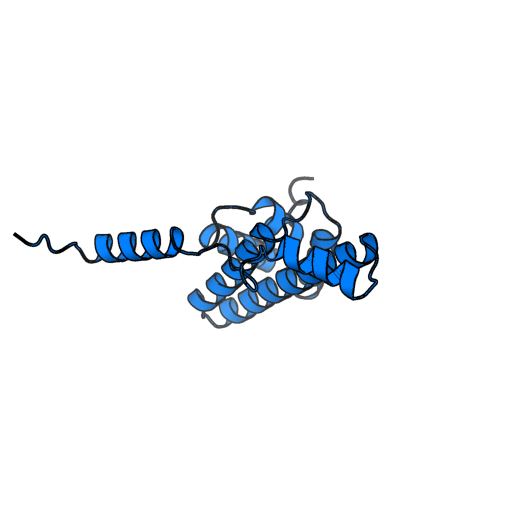ATOM 675 O O . CYS A 1 89 ? 4.048 -5.920 0.923 1.00 93.12 89 CYS A O 1
ATOM 677 N N . ARG A 1 90 ? 1.968 -6.479 0.306 1.00 90.88 90 ARG A N 1
ATOM 678 C CA . ARG A 1 90 ? 2.380 -7.183 -0.919 1.00 90.88 90 ARG A CA 1
ATOM 679 C C . ARG A 1 90 ? 2.954 -6.233 -1.970 1.00 90.88 90 ARG A C 1
ATOM 681 O O . ARG A 1 90 ? 3.998 -6.546 -2.538 1.00 90.88 90 ARG A O 1
ATOM 688 N N . ILE A 1 91 ? 2.309 -5.091 -2.215 1.00 93.00 91 ILE A N 1
ATOM 689 C CA . ILE A 1 91 ? 2.794 -4.084 -3.172 1.00 93.00 91 ILE A CA 1
ATOM 690 C C . ILE A 1 91 ? 4.169 -3.581 -2.743 1.00 93.00 91 ILE A C 1
ATOM 692 O O . ILE A 1 91 ? 5.090 -3.630 -3.548 1.00 93.00 91 ILE A O 1
ATOM 696 N N . HIS A 1 92 ? 4.337 -3.177 -1.482 1.00 93.31 92 HIS A N 1
ATOM 697 C CA . HIS A 1 92 ? 5.609 -2.656 -0.968 1.00 93.31 92 HIS A CA 1
ATOM 698 C C . HIS A 1 92 ? 6.706 -3.727 -0.922 1.00 93.31 92 HIS A C 1
ATOM 700 O O . HIS A 1 92 ? 7.876 -3.413 -1.091 1.00 93.31 92 HIS A O 1
ATOM 706 N N . ARG A 1 93 ? 6.368 -5.016 -0.786 1.00 89.69 93 ARG A N 1
ATOM 707 C CA . ARG A 1 93 ? 7.360 -6.096 -0.939 1.00 89.69 93 ARG A CA 1
ATOM 708 C C . ARG A 1 93 ? 7.890 -6.186 -2.374 1.00 89.69 93 ARG A C 1
ATOM 710 O O . ARG A 1 93 ? 9.081 -6.414 -2.589 1.00 89.69 93 ARG A O 1
ATOM 717 N N . VAL A 1 94 ? 7.017 -6.037 -3.373 1.00 88.38 94 VAL A N 1
ATOM 718 C CA . VAL A 1 94 ? 7.403 -6.134 -4.792 1.00 88.38 94 VAL A CA 1
ATOM 719 C C . VAL A 1 94 ? 7.982 -4.820 -5.313 1.00 88.38 94 VAL A C 1
ATOM 721 O O . VAL A 1 94 ? 8.898 -4.869 -6.116 1.00 88.38 94 VAL A O 1
ATOM 724 N N . PHE A 1 95 ? 7.537 -3.669 -4.832 1.00 90.75 95 PHE A N 1
ATOM 725 C CA . PHE A 1 95 ? 8.040 -2.347 -5.202 1.00 90.75 95 PHE A CA 1
ATOM 726 C C . PHE A 1 95 ? 8.204 -1.517 -3.923 1.00 90.75 95 PHE A C 1
ATOM 728 O O . PHE A 1 95 ? 7.283 -0.784 -3.557 1.00 90.75 95 PHE A O 1
ATOM 735 N N . PRO A 1 96 ? 9.317 -1.705 -3.191 1.00 91.31 96 PRO A N 1
ATOM 736 C CA . PRO A 1 96 ? 9.546 -1.029 -1.921 1.00 91.31 96 PRO A CA 1
ATOM 737 C C . PRO A 1 96 ? 9.731 0.471 -2.151 1.00 91.31 96 PRO A C 1
ATOM 739 O O . PRO A 1 96 ? 10.634 0.837 -2.904 1.00 91.31 96 PRO A O 1
ATOM 742 N N . PRO A 1 97 ? 8.905 1.326 -1.523 1.00 93.44 97 PRO A N 1
ATOM 743 C CA . PRO A 1 97 ? 9.128 2.764 -1.547 1.00 93.44 97 PRO A CA 1
ATOM 744 C C . PRO A 1 97 ? 10.428 3.119 -0.829 1.00 93.44 97 PRO A C 1
ATOM 746 O O . PRO A 1 97 ? 10.783 2.486 0.172 1.00 93.44 97 PRO A O 1
ATOM 749 N N . GLU A 1 98 ? 11.108 4.156 -1.306 1.00 92.69 98 GLU A N 1
ATOM 750 C CA . GLU A 1 98 ? 12.210 4.760 -0.557 1.00 92.69 98 GLU A CA 1
ATOM 751 C C . GLU A 1 98 ? 11.674 5.483 0.693 1.00 92.69 98 GLU A C 1
ATOM 753 O O . GLU A 1 98 ? 10.493 5.846 0.771 1.00 92.69 98 GLU A O 1
ATOM 758 N N . GLU A 1 99 ? 12.538 5.691 1.688 1.00 90.50 99 GLU A N 1
ATOM 759 C CA . GLU A 1 99 ? 12.178 6.485 2.867 1.00 90.50 99 GLU A CA 1
ATOM 760 C C . GLU A 1 99 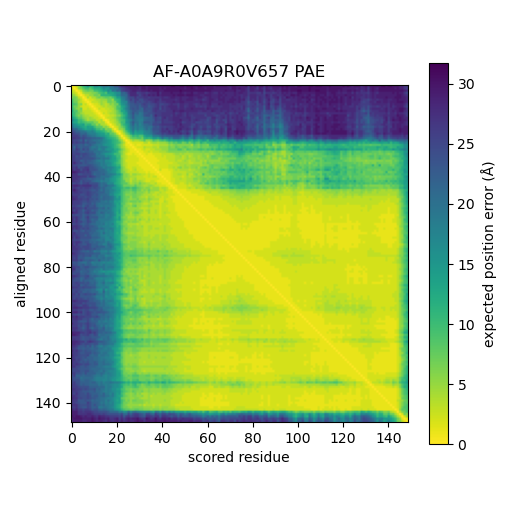? 11.911 7.939 2.472 1.00 90.50 99 GLU A C 1
ATOM 762 O O . GLU A 1 99 ? 12.706 8.534 1.745 1.00 90.50 99 GLU A O 1
ATOM 767 N N . ASN A 1 100 ? 10.829 8.532 2.985 1.00 90.31 100 ASN A N 1
ATOM 768 C CA . ASN A 1 100 ? 10.404 9.894 2.630 1.00 90.31 100 ASN A CA 1
ATOM 769 C C . ASN A 1 100 ? 10.228 10.092 1.115 1.00 90.31 100 ASN A C 1
ATOM 771 O O . ASN A 1 100 ? 10.504 11.162 0.570 1.00 90.31 100 ASN A O 1
ATOM 775 N N . SER A 1 101 ? 9.792 9.043 0.426 1.00 93.94 101 SER A N 1
ATOM 776 C CA . SER A 1 101 ? 9.617 9.062 -1.019 1.00 93.94 101 SER A CA 1
ATOM 777 C C . SER A 1 101 ? 8.454 9.947 -1.470 1.00 93.94 101 SER A C 1
ATOM 779 O O . SER A 1 101 ? 7.425 10.083 -0.794 1.00 93.94 101 SER A O 1
ATOM 781 N N . ALA A 1 102 ? 8.592 10.509 -2.673 1.00 94.62 102 ALA A N 1
ATOM 782 C CA . ALA A 1 102 ? 7.568 11.352 -3.282 1.00 94.62 102 ALA A CA 1
ATOM 783 C C . ALA A 1 102 ? 6.230 10.606 -3.445 1.00 94.62 102 ALA A C 1
ATOM 785 O O . ALA A 1 102 ? 5.165 11.192 -3.249 1.00 94.62 102 ALA A O 1
ATOM 786 N N . GLU A 1 103 ? 6.249 9.301 -3.746 1.00 95.62 103 GLU A N 1
ATOM 787 C CA . GLU A 1 103 ? 5.032 8.493 -3.821 1.00 95.62 103 GLU A CA 1
ATOM 788 C C . GLU A 1 103 ? 4.274 8.438 -2.489 1.00 95.62 103 GLU A C 1
ATOM 790 O O . GLU A 1 103 ? 3.044 8.514 -2.499 1.00 95.62 103 GLU A O 1
ATOM 795 N N . MET A 1 104 ? 4.960 8.344 -1.344 1.00 97.69 104 MET A N 1
ATOM 796 C CA . MET A 1 104 ? 4.300 8.309 -0.035 1.00 97.69 104 MET A CA 1
ATOM 797 C C . MET A 1 104 ? 3.774 9.689 0.360 1.00 97.69 104 MET A C 1
ATOM 799 O O . MET A 1 104 ? 2.666 9.784 0.894 1.00 97.69 104 MET A O 1
ATOM 803 N N . GLU A 1 105 ? 4.483 10.764 0.008 1.00 97.12 105 GLU A N 1
ATOM 804 C CA . GLU A 1 105 ? 3.980 12.133 0.169 1.00 97.12 105 GLU A CA 1
ATOM 805 C C . GLU A 1 105 ? 2.688 12.358 -0.637 1.00 97.12 105 GLU A C 1
ATOM 807 O O . GLU A 1 105 ? 1.704 12.905 -0.124 1.00 97.12 105 GLU A O 1
ATOM 812 N N . MET A 1 106 ? 2.634 11.856 -1.877 1.00 96.69 106 MET A N 1
ATOM 813 C CA . MET A 1 106 ? 1.427 11.897 -2.707 1.00 96.69 106 MET A CA 1
ATOM 814 C C . MET A 1 106 ? 0.260 11.124 -2.074 1.00 96.69 106 MET A C 1
ATOM 816 O O . MET A 1 106 ? -0.886 11.593 -2.116 1.00 96.69 106 MET A O 1
ATOM 820 N N . VAL A 1 107 ? 0.524 9.956 -1.473 1.00 98.31 107 VAL A N 1
ATOM 821 C CA . VAL A 1 107 ? -0.496 9.199 -0.726 1.00 98.31 107 VAL A CA 1
ATOM 822 C C . VAL A 1 107 ? -0.999 10.020 0.455 1.00 98.31 107 VAL A C 1
ATOM 824 O O . VAL A 1 107 ? -2.211 10.214 0.576 1.00 98.31 107 VAL A O 1
ATOM 827 N N . ALA A 1 108 ? -0.093 10.571 1.263 1.00 98.00 108 ALA A N 1
ATOM 828 C CA . ALA A 1 108 ? -0.425 11.355 2.446 1.00 98.00 108 ALA A CA 1
ATOM 829 C C . ALA A 1 108 ? -1.275 12.579 2.104 1.00 98.00 108 ALA A C 1
ATOM 831 O O . ALA A 1 108 ? -2.342 12.780 2.690 1.00 98.00 108 ALA A O 1
ATOM 832 N N . GLY A 1 109 ? -0.858 13.372 1.113 1.00 96.69 109 GLY A N 1
ATOM 833 C CA . GLY A 1 109 ? -1.631 14.516 0.623 1.00 96.69 109 GLY A CA 1
ATOM 834 C C . GLY A 1 109 ? -3.008 14.110 0.090 1.00 96.69 109 GLY A C 1
ATOM 835 O O . GLY A 1 109 ? -3.977 14.863 0.189 1.00 96.69 109 GLY A O 1
ATOM 836 N N . GLY A 1 110 ? -3.124 12.893 -0.434 1.00 96.38 110 GLY A N 1
ATOM 837 C CA . GLY A 1 110 ? -4.380 12.309 -0.862 1.00 96.38 110 GLY A CA 1
ATOM 838 C C . GLY A 1 110 ? -5.322 11.905 0.269 1.00 96.38 110 GLY A C 1
ATOM 839 O O . GLY A 1 110 ? -6.513 12.229 0.238 1.00 96.38 110 GLY A O 1
ATOM 840 N N . LEU A 1 111 ? -4.794 11.194 1.261 1.00 97.88 111 LEU A N 1
ATOM 841 C CA . LEU A 1 111 ? -5.556 10.715 2.410 1.00 97.88 111 LEU A CA 1
ATOM 842 C C . LEU A 1 111 ? -5.979 11.869 3.321 1.00 97.88 111 LEU A C 1
ATOM 844 O O . LEU A 1 111 ? -7.123 11.887 3.758 1.00 97.88 111 LEU A O 1
ATOM 848 N N . LYS A 1 112 ? -5.134 12.892 3.506 1.00 97.19 112 LYS A N 1
ATOM 849 C CA . LYS A 1 112 ? -5.460 14.109 4.279 1.00 97.19 112 LYS A CA 1
ATOM 850 C C . LYS A 1 112 ? -6.713 14.848 3.792 1.00 97.19 112 LYS A C 1
ATOM 852 O O . LYS A 1 112 ? -7.331 15.555 4.574 1.00 97.19 112 LYS A O 1
ATOM 857 N N . LYS A 1 113 ? -7.090 14.690 2.519 1.00 94.88 113 LYS A N 1
ATOM 858 C CA . LYS A 1 113 ? -8.306 15.293 1.942 1.00 94.88 113 LYS A CA 1
ATOM 859 C C . LYS A 1 113 ? -9.589 14.515 2.248 1.00 94.88 113 LYS A C 1
ATOM 861 O O . LYS A 1 113 ? -10.664 15.048 2.022 1.00 94.88 113 LYS A O 1
ATOM 866 N N . ASN A 1 114 ? -9.472 13.251 2.654 1.00 94.81 114 ASN A N 1
ATOM 867 C CA . ASN A 1 114 ? -10.608 12.337 2.823 1.00 94.81 114 ASN A CA 1
ATOM 868 C C . ASN A 1 114 ? -10.743 11.816 4.253 1.00 94.81 114 ASN A C 1
ATOM 870 O O . ASN A 1 114 ? -11.803 11.310 4.589 1.00 94.81 114 ASN A O 1
ATOM 874 N N . LEU A 1 115 ? -9.670 11.897 5.046 1.00 97.69 115 LEU A N 1
ATOM 875 C CA . LEU A 1 115 ? -9.585 11.310 6.373 1.00 97.69 115 LEU A CA 1
ATOM 876 C C . LEU A 1 115 ? -9.054 12.319 7.389 1.00 97.69 115 LEU A C 1
ATOM 878 O O . LEU A 1 115 ? -8.046 12.990 7.132 1.00 97.69 115 LEU A O 1
ATOM 882 N N . GLU A 1 116 ? -9.660 12.359 8.566 1.00 97.31 116 GLU A N 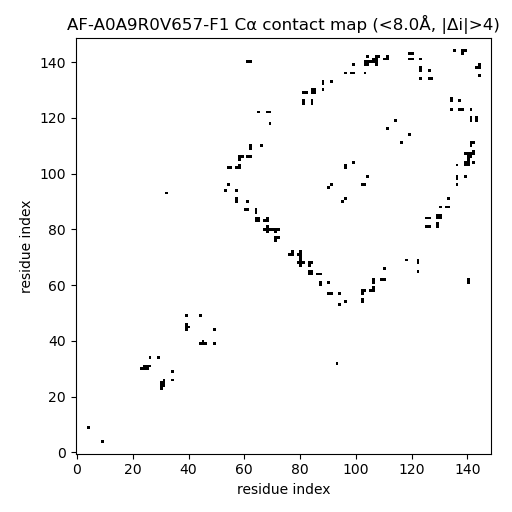1
ATOM 883 C CA . GLU A 1 116 ? -9.182 13.105 9.725 1.00 97.31 116 GLU A CA 1
ATOM 884 C C . GLU A 1 116 ? -7.929 12.466 10.344 1.00 97.31 116 GLU A C 1
ATOM 886 O O . GLU A 1 116 ? -7.573 11.316 10.080 1.00 97.31 116 GLU A O 1
ATOM 891 N N . VAL A 1 117 ? -7.222 13.217 11.198 1.00 97.75 117 VAL A N 1
ATOM 892 C CA . VAL A 1 117 ? -6.011 12.716 11.876 1.00 97.75 117 VAL A CA 1
ATOM 893 C C . VAL A 1 117 ? -6.320 11.459 12.697 1.00 97.75 117 VAL A C 1
ATOM 895 O O . VAL A 1 117 ? -5.568 10.490 12.616 1.00 97.75 117 VAL A O 1
ATOM 898 N N . ALA A 1 118 ? -7.434 11.449 13.437 1.00 97.62 118 ALA A N 1
ATOM 899 C CA . ALA A 1 118 ? -7.835 10.316 14.271 1.00 97.62 118 ALA A CA 1
ATOM 900 C C . ALA A 1 118 ? -8.073 9.039 13.445 1.00 97.62 118 ALA A C 1
ATOM 902 O O . ALA A 1 118 ? -7.612 7.962 13.818 1.00 97.62 118 ALA A O 1
ATOM 903 N N . GLU A 1 119 ? -8.714 9.168 12.283 1.00 98.44 119 GLU A N 1
ATOM 904 C CA . GLU A 1 119 ? -8.986 8.055 11.369 1.00 98.44 119 GLU A CA 1
ATOM 905 C C . GLU A 1 119 ? -7.685 7.487 10.786 1.00 98.44 119 GLU A C 1
ATOM 907 O O . GLU A 1 119 ? -7.495 6.272 10.724 1.00 98.44 119 GLU A O 1
ATOM 912 N N . ARG A 1 120 ? -6.726 8.354 10.432 1.00 98.38 120 ARG A N 1
ATOM 913 C CA . ARG A 1 120 ? -5.403 7.918 9.955 1.00 98.38 120 ARG A CA 1
ATOM 914 C C . ARG A 1 120 ? -4.596 7.219 11.052 1.00 98.38 120 ARG A C 1
ATOM 916 O O . ARG A 1 120 ? -3.944 6.214 10.773 1.00 98.38 120 ARG A O 1
ATOM 923 N N . VAL A 1 121 ? -4.662 7.699 12.297 1.00 98.25 121 VAL A N 1
ATOM 924 C CA . VAL A 1 121 ? -4.048 7.024 13.457 1.00 98.25 121 VAL A CA 1
ATOM 925 C C . VAL A 1 121 ? -4.676 5.646 13.681 1.00 98.25 121 VAL A C 1
ATOM 927 O O . VAL A 1 121 ? -3.954 4.673 13.918 1.00 98.25 121 VAL A O 1
ATOM 930 N N . HIS A 1 122 ? -6.000 5.531 13.541 1.00 98.19 122 HIS A N 1
ATOM 931 C CA . HIS A 1 122 ? -6.697 4.247 13.622 1.00 98.19 122 HIS A CA 1
ATOM 932 C C . HIS A 1 122 ? -6.243 3.282 12.525 1.00 98.19 122 HIS A C 1
ATOM 934 O O . HIS A 1 122 ? -5.858 2.154 12.828 1.00 98.19 122 HIS A O 1
ATOM 940 N N . LEU A 1 123 ? -6.180 3.733 11.268 1.00 98.38 123 LEU A N 1
ATOM 941 C CA . LEU A 1 123 ? -5.667 2.930 10.153 1.00 98.38 123 LEU A CA 1
ATOM 942 C C . LEU A 1 123 ? -4.234 2.434 10.395 1.00 98.38 123 LEU A C 1
ATOM 944 O O . LEU A 1 123 ? -3.931 1.288 10.067 1.00 98.38 123 LEU A O 1
ATOM 948 N N . LEU A 1 124 ? -3.362 3.241 11.010 1.00 98.00 124 LEU A N 1
ATOM 949 C CA . LEU A 1 124 ? -2.012 2.797 11.375 1.00 98.00 124 LEU A CA 1
ATOM 950 C C . LEU A 1 124 ? -2.041 1.678 12.429 1.00 98.00 124 LEU A C 1
ATOM 952 O O . LEU A 1 124 ? -1.245 0.740 12.359 1.00 98.00 124 LEU A O 1
ATOM 956 N N . SER A 1 125 ? -2.965 1.749 13.391 1.00 97.31 125 SER A N 1
ATOM 957 C CA . SER A 1 125 ? -3.194 0.674 14.365 1.00 97.31 125 SER A CA 1
ATOM 958 C C . SER A 1 125 ? -3.661 -0.617 13.680 1.00 97.31 125 SER A C 1
ATOM 960 O O . SER A 1 125 ? -3.104 -1.687 13.933 1.00 97.31 125 SER A O 1
ATOM 962 N N . LEU A 1 126 ? -4.607 -0.518 12.735 1.00 97.38 126 LEU A N 1
ATOM 963 C CA . LEU A 1 126 ? -5.045 -1.663 11.926 1.00 97.38 126 LEU A CA 1
ATOM 964 C C . LEU A 1 126 ? -3.891 -2.259 11.123 1.00 97.38 126 LEU A C 1
ATOM 966 O O . LEU A 1 126 ? -3.705 -3.475 11.123 1.00 97.38 126 LEU A O 1
ATOM 970 N N . TYR A 1 127 ? -3.077 -1.410 10.499 1.00 97.25 127 TYR A N 1
ATOM 971 C CA . TYR A 1 127 ? -1.935 -1.842 9.701 1.00 97.25 127 TYR A CA 1
ATOM 972 C C . TYR A 1 127 ? -0.938 -2.648 10.537 1.00 97.25 127 TYR A C 1
ATOM 974 O O . TYR A 1 127 ? -0.517 -3.717 10.108 1.00 97.25 127 TYR A O 1
ATOM 982 N N . ARG A 1 128 ? -0.626 -2.199 11.761 1.00 95.88 128 ARG A N 1
ATOM 983 C CA . ARG A 1 128 ? 0.231 -2.944 12.704 1.00 95.88 128 ARG A CA 1
ATOM 984 C C . ARG A 1 128 ? -0.335 -4.315 13.082 1.00 95.88 128 ARG A C 1
ATOM 986 O O . ARG A 1 128 ? 0.436 -5.209 13.406 1.00 95.88 128 ARG A O 1
ATOM 993 N N . SER A 1 129 ? -1.659 -4.478 13.058 1.00 94.12 129 SER A N 1
ATOM 994 C CA . SER A 1 129 ? -2.303 -5.770 13.324 1.00 94.12 129 SER A CA 1
ATOM 995 C C . SER A 1 129 ? -2.323 -6.703 12.107 1.00 94.12 129 SER A C 1
ATOM 997 O O . SER A 1 129 ? -2.282 -7.917 12.280 1.00 94.12 129 SER A O 1
ATOM 999 N N . ALA A 1 130 ? -2.365 -6.151 10.889 1.00 92.88 130 ALA A N 1
ATOM 1000 C CA . ALA A 1 130 ? -2.411 -6.920 9.643 1.00 92.88 130 ALA A CA 1
ATOM 1001 C C . ALA A 1 130 ? -1.019 -7.275 9.098 1.00 92.88 130 ALA A C 1
ATOM 1003 O O . ALA A 1 130 ? -0.853 -8.307 8.448 1.00 92.88 130 ALA A O 1
ATOM 1004 N N . CYS A 1 131 ? -0.025 -6.415 9.326 1.00 91.44 131 CYS A N 1
ATOM 1005 C CA . CYS A 1 131 ? 1.292 -6.518 8.716 1.00 91.44 131 CYS A CA 1
ATOM 1006 C C . CYS A 1 131 ? 2.417 -6.369 9.736 1.00 91.44 131 CYS A C 1
ATOM 1008 O O . CYS A 1 131 ? 2.403 -5.497 10.601 1.00 91.44 131 CYS A O 1
ATOM 1010 N N . THR A 1 132 ? 3.440 -7.209 9.582 1.00 86.25 132 THR A N 1
ATOM 1011 C CA . THR A 1 132 ? 4.596 -7.281 10.486 1.00 86.25 132 THR A CA 1
ATOM 1012 C C . THR A 1 132 ? 5.745 -6.353 10.084 1.00 86.25 132 THR A C 1
ATOM 1014 O O . THR A 1 132 ? 6.659 -6.131 10.874 1.00 86.25 132 THR A O 1
ATOM 1017 N N . THR A 1 133 ? 5.718 -5.792 8.871 1.00 88.62 133 THR A N 1
ATOM 1018 C CA . THR A 1 133 ? 6.770 -4.926 8.316 1.00 88.62 133 THR A CA 1
ATOM 1019 C C . THR A 1 133 ? 6.180 -3.709 7.595 1.00 88.62 133 THR A C 1
ATOM 1021 O O . THR A 1 133 ? 4.974 -3.617 7.366 1.00 88.62 133 THR A O 1
ATOM 1024 N N . GLY A 1 134 ? 7.025 -2.727 7.260 1.00 91.25 134 GLY A N 1
ATOM 1025 C CA . GLY A 1 134 ? 6.607 -1.532 6.511 1.00 91.25 134 GLY A CA 1
ATOM 1026 C C . GLY A 1 134 ? 5.812 -0.506 7.326 1.00 91.25 134 GLY A C 1
ATOM 1027 O O . GLY A 1 134 ? 5.214 0.395 6.752 1.00 91.25 134 GLY A O 1
ATOM 1028 N N . VAL A 1 135 ? 5.803 -0.610 8.661 1.00 94.00 135 VAL A N 1
ATOM 1029 C CA . VAL A 1 135 ? 5.052 0.303 9.547 1.00 94.00 135 VAL A CA 1
ATOM 1030 C C . VAL A 1 135 ? 5.503 1.759 9.390 1.00 94.00 135 VAL A C 1
ATOM 1032 O O . VAL A 1 135 ? 4.662 2.652 9.405 1.00 94.00 135 VAL A O 1
ATOM 1035 N N . LYS A 1 136 ? 6.808 2.007 9.201 1.00 94.06 136 LYS A N 1
ATOM 1036 C CA . LYS A 1 136 ? 7.351 3.355 8.956 1.00 94.06 136 LYS A CA 1
ATOM 1037 C C . LYS A 1 136 ? 6.808 3.940 7.647 1.00 94.06 136 LYS A C 1
ATOM 1039 O O . LYS A 1 136 ? 6.207 5.006 7.663 1.00 94.06 136 LYS A O 1
ATOM 1044 N N . THR A 1 137 ? 6.902 3.190 6.551 1.00 95.50 137 THR A N 1
ATOM 1045 C CA . THR A 1 137 ? 6.349 3.571 5.241 1.00 95.50 137 THR A CA 1
ATOM 1046 C C . THR A 1 137 ? 4.832 3.775 5.288 1.00 95.50 137 THR A C 1
ATOM 1048 O O . THR A 1 137 ? 4.312 4.718 4.701 1.00 95.50 137 THR A O 1
ATOM 1051 N N . ALA A 1 138 ? 4.097 2.939 6.028 1.00 96.38 138 ALA A N 1
ATOM 1052 C CA . ALA A 1 138 ? 2.661 3.123 6.233 1.00 96.38 138 ALA A CA 1
ATOM 1053 C C . ALA A 1 138 ? 2.349 4.405 7.023 1.00 96.38 138 ALA A C 1
ATOM 1055 O O . ALA A 1 138 ? 1.406 5.116 6.680 1.00 96.38 138 ALA A O 1
ATOM 1056 N N . ALA A 1 139 ? 3.145 4.734 8.045 1.00 96.81 139 ALA A N 1
ATOM 1057 C CA . ALA A 1 139 ? 3.021 5.995 8.772 1.00 96.81 139 ALA A CA 1
ATOM 1058 C C . ALA A 1 139 ? 3.310 7.209 7.867 1.00 96.81 139 ALA A C 1
ATOM 1060 O O . ALA A 1 139 ? 2.577 8.198 7.940 1.00 96.81 139 ALA A O 1
ATOM 1061 N N . GLU A 1 140 ? 4.296 7.109 6.968 1.00 96.81 140 GLU A N 1
ATOM 1062 C CA . GLU A 1 140 ? 4.588 8.124 5.940 1.00 96.81 140 GLU A CA 1
ATOM 1063 C C . GLU A 1 140 ? 3.406 8.302 4.992 1.00 96.81 140 GLU A C 1
ATOM 1065 O O . GLU A 1 140 ? 2.895 9.413 4.852 1.00 96.81 140 GLU A O 1
ATOM 1070 N N . ALA A 1 141 ? 2.887 7.206 4.438 1.00 97.44 141 ALA A N 1
ATOM 1071 C CA . ALA A 1 141 ? 1.712 7.205 3.573 1.00 97.44 141 ALA A CA 1
ATOM 1072 C C . ALA A 1 141 ? 0.467 7.798 4.257 1.00 97.44 141 ALA A C 1
ATOM 1074 O O . ALA A 1 141 ? -0.341 8.467 3.618 1.00 97.44 141 ALA A O 1
ATOM 1075 N N . LEU A 1 142 ? 0.306 7.581 5.565 1.00 97.62 142 LEU A N 1
ATOM 1076 C CA . LEU A 1 142 ? -0.783 8.142 6.371 1.00 97.62 142 LEU A CA 1
ATOM 1077 C C . LEU A 1 142 ? -0.519 9.595 6.809 1.00 97.62 142 LEU A C 1
ATOM 1079 O O . LEU A 1 142 ? -1.386 10.230 7.417 1.00 97.62 142 LEU A O 1
ATOM 1083 N N . GLY A 1 143 ? 0.652 10.151 6.489 1.00 96.62 143 GLY A N 1
ATOM 1084 C CA . GLY A 1 143 ? 1.050 11.503 6.863 1.00 96.62 143 GLY A CA 1
ATOM 1085 C C . GLY A 1 143 ? 1.164 11.697 8.374 1.00 96.62 143 GLY A C 1
ATOM 1086 O O . GLY A 1 143 ? 0.761 12.751 8.867 1.00 96.62 143 GLY A O 1
ATOM 1087 N N . LEU A 1 144 ? 1.638 10.670 9.088 1.00 95.56 144 LEU A N 1
ATOM 1088 C CA . LEU A 1 144 ? 1.799 10.632 10.548 1.00 95.56 144 LEU A CA 1
ATOM 1089 C C . LEU A 1 144 ? 3.268 10.703 10.994 1.00 95.56 144 LEU A C 1
ATOM 1091 O O . LEU A 1 144 ? 3.532 10.855 12.180 1.00 95.56 144 LEU A O 1
ATOM 1095 N N . SER A 1 145 ? 4.219 10.642 10.062 1.00 78.00 145 SER A N 1
ATOM 1096 C CA . SER A 1 145 ? 5.667 10.687 10.338 1.00 78.00 145 SER A CA 1
ATOM 1097 C C . SER A 1 145 ? 6.176 12.020 10.887 1.00 78.00 145 SER A C 1
ATOM 1099 O O . SER A 1 145 ? 7.334 12.113 11.270 1.00 78.00 145 SER A O 1
ATOM 1101 N N . SER A 1 146 ? 5.325 13.049 10.922 1.00 59.28 146 SER A N 1
ATOM 1102 C CA . SER A 1 146 ? 5.629 14.375 11.465 1.00 59.28 146 SER A CA 1
ATOM 1103 C C . SER A 1 146 ? 5.016 14.624 12.850 1.00 59.28 146 SER A C 1
ATOM 1105 O O . SER A 1 146 ? 5.001 15.765 13.289 1.00 59.28 146 SER A O 1
ATOM 1107 N N . LEU A 1 147 ? 4.450 13.612 13.522 1.00 51.22 147 LEU A N 1
ATOM 1108 C CA . LEU A 1 147 ? 3.907 13.765 14.885 1.00 51.22 147 LEU A CA 1
ATOM 1109 C C . LEU A 1 147 ? 4.984 13.744 15.990 1.00 51.22 147 LEU A C 1
ATOM 1111 O O . LEU A 1 147 ? 4.634 13.883 17.156 1.00 51.22 147 LEU A O 1
ATOM 1115 N N . ASP A 1 148 ? 6.264 13.643 15.614 1.00 39.28 148 ASP A N 1
ATOM 1116 C CA . ASP A 1 148 ? 7.436 13.755 16.498 1.00 39.28 148 ASP A CA 1
ATOM 1117 C C . ASP A 1 148 ? 8.321 14.989 16.173 1.00 39.28 148 ASP A C 1
ATOM 1119 O O . ASP A 1 148 ? 9.531 14.962 16.407 1.00 39.28 148 ASP A O 1
ATOM 1123 N N . GLN A 1 149 ? 7.758 16.075 15.619 1.00 34.03 149 GLN A N 1
ATOM 1124 C CA . GLN A 1 149 ? 8.466 17.359 15.440 1.00 34.03 149 GLN A CA 1
ATOM 1125 C C . GLN A 1 149 ? 7.7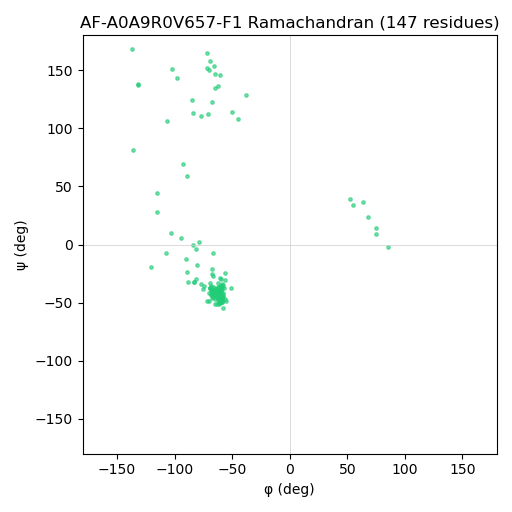16 18.540 16.052 1.00 34.03 149 GLN A C 1
ATOM 1127 O O . GLN A 1 149 ? 6.496 18.660 15.803 1.00 34.03 149 GLN A O 1
#

Secondary structure (DSSP, 8-state):
------HHHHHHHHHHHHHH------BTTB-HHHHHHHHHHHTT--HHHHHHHHHHHHHHHHHHHHHHHHHHHHTT-HHHHHHHHHHHHHHHHHSPPPTT-HHHHHHHHHHTTT--HHHHHHHHHHHHHH-SS-HHHHHHHTT-TTTT-

Radius of gyration: 18.34 Å; Cα contacts (8 Å, |Δi|>4): 121; chains: 1; bounding box: 33×62×44 Å

Organism: Triticum turgidum subsp. durum (NCBI:txid4567)

Foldseek 3Di:
DDDDDDPVVVVVVVVVCVVVPPPQDADVNHRPVVVLVVVCVVVVHDPVVSVVVLLLVLLVLLLVLLVVLLVCVVVVNNVVSLVSLVVNVVSCVSVPADQLHPSLQSLCVVCVVPDDPVSLVVSLVSSVVSDVDCSNSSCSSVVNNPVVD

pLDDT: mean 85.87, std 17.38, range [34.03, 98.62]

Solvent-accessible surface area (backbone atoms only — not comparable to full-atom values): 8442 Å² total; per-residue (Å²): 137,85,83,78,74,50,74,71,52,49,50,50,50,51,52,49,50,60,66,73,66,63,66,77,71,56,57,97,85,32,54,57,68,59,50,51,56,52,47,30,58,76,74,71,46,53,71,65,63,48,49,49,52,51,43,52,48,52,20,54,51,44,40,50,28,53,55,49,19,50,60,26,44,80,70,71,37,51,72,66,17,39,54,30,47,42,51,41,54,52,48,39,70,78,56,63,76,61,87,91,29,70,39,33,50,54,18,13,66,53,42,61,76,78,43,55,72,70,56,39,54,48,51,52,55,52,39,62,73,54,39,97,65,62,63,67,60,51,31,38,27,54,60,51,72,65,80,86,113

Sequence (149 aa):
MHAILSIGQQQALFWTIAAEDMGTAQINGENPRDFLAGLSMNIGLDKFRAATLVCASVAARTRACFLQCWALEIQGKRAEALDELVKICRIHRVFPPEENSAEMEMVAGGLKKNLEVAERVHLLSLYRSACTTGVKTAAEALGLSSLDQ